Protein AF-A0A6A6Y4H1-F1 (afdb_monomer)

Sequence (101 aa):
MNPALSANRQIFLSDFVTSPREIIAELERQVGEKLAIEKKASGPTIEEARAKFDAGDFNAVYTLLSLSFVSDEDAGYNFEREQKIRNKHLGLPKATLDEVI

Organism: NCBI:txid574789

pLDDT: mean 92.48, std 6.39, range [63.69, 98.38]

Structure (mmCIF, N/CA/C/O backbone):
data_AF-A0A6A6Y4H1-F1
#
_entry.id   AF-A0A6A6Y4H1-F1
#
loop_
_atom_site.group_PDB
_atom_site.id
_atom_site.type_symbol
_atom_site.label_atom_id
_atom_site.label_alt_id
_atom_site.label_comp_id
_atom_site.label_asym_id
_atom_site.label_entity_id
_atom_site.label_seq_id
_atom_site.pdbx_PDB_ins_code
_atom_site.Cartn_x
_atom_site.Cartn_y
_atom_site.Cartn_z
_atom_site.occupancy
_atom_site.B_iso_or_equiv
_atom_site.auth_seq_id
_atom_site.auth_comp_id
_atom_site.auth_asym_id
_atom_site.auth_atom_id
_atom_site.pdbx_PDB_model_num
ATOM 1 N N . MET A 1 1 ? 5.843 -27.683 -8.908 1.00 63.69 1 MET A N 1
ATOM 2 C CA . MET A 1 1 ? 5.621 -26.389 -9.594 1.00 63.69 1 MET A CA 1
ATOM 3 C C . MET A 1 1 ? 5.976 -26.568 -11.068 1.00 63.69 1 MET A C 1
ATOM 5 O O . MET A 1 1 ? 7.005 -27.177 -11.323 1.00 63.69 1 MET A O 1
ATOM 9 N N . ASN A 1 2 ? 5.137 -26.145 -12.024 1.00 80.06 2 ASN A N 1
ATOM 10 C CA . ASN A 1 2 ? 5.413 -26.298 -13.465 1.00 80.06 2 ASN A CA 1
ATOM 11 C C . ASN A 1 2 ? 6.112 -25.029 -14.006 1.00 80.06 2 ASN A C 1
ATOM 13 O O . ASN A 1 2 ? 5.445 -23.995 -14.100 1.00 80.06 2 ASN A O 1
ATOM 17 N N . PRO A 1 3 ? 7.405 -25.083 -14.388 1.00 80.75 3 PRO A N 1
ATOM 18 C CA . PRO A 1 3 ? 8.153 -23.911 -14.852 1.00 80.75 3 PRO A CA 1
ATOM 19 C C . PRO A 1 3 ? 7.541 -23.219 -16.076 1.00 80.75 3 PRO A C 1
ATOM 21 O O . PRO A 1 3 ? 7.667 -22.006 -16.220 1.00 80.75 3 PRO A O 1
ATOM 24 N N . ALA A 1 4 ? 6.809 -23.945 -16.929 1.00 87.25 4 ALA A N 1
ATOM 25 C CA . ALA A 1 4 ? 6.143 -23.369 -18.102 1.00 87.25 4 ALA A CA 1
ATOM 26 C C . ALA A 1 4 ? 5.072 -22.318 -17.741 1.00 87.25 4 ALA A C 1
ATOM 28 O O . ALA A 1 4 ? 4.652 -21.530 -18.590 1.00 87.25 4 ALA A O 1
ATOM 29 N N . LEU A 1 5 ? 4.619 -22.291 -16.484 1.00 84.12 5 LEU A N 1
ATOM 30 C CA . LEU A 1 5 ? 3.623 -21.335 -16.004 1.00 84.12 5 LEU A CA 1
ATOM 31 C C . LEU A 1 5 ? 4.216 -19.961 -15.655 1.00 84.12 5 LEU A C 1
ATOM 33 O O . LEU A 1 5 ? 3.453 -18.990 -15.614 1.00 84.12 5 LEU A O 1
ATOM 37 N N . SER A 1 6 ? 5.533 -19.868 -15.439 1.00 89.50 6 SER A N 1
ATOM 38 C CA . SER A 1 6 ? 6.223 -18.643 -15.006 1.00 89.50 6 SER A CA 1
ATOM 39 C C . SER A 1 6 ? 7.452 -18.259 -15.838 1.00 89.50 6 SER A C 1
ATOM 41 O O . SER A 1 6 ? 7.844 -17.096 -15.813 1.00 89.50 6 SER A O 1
ATOM 43 N N . ALA A 1 7 ? 8.047 -19.183 -16.598 1.00 93.19 7 ALA A N 1
ATOM 44 C CA . ALA A 1 7 ? 9.258 -18.914 -17.371 1.00 93.19 7 ALA A CA 1
ATOM 45 C C . ALA A 1 7 ? 9.058 -17.784 -18.397 1.00 93.19 7 ALA A C 1
ATOM 47 O O . ALA A 1 7 ? 8.137 -17.834 -19.217 1.00 93.19 7 ALA A O 1
ATOM 48 N N . ASN A 1 8 ? 9.962 -16.796 -18.365 1.00 93.06 8 ASN A N 1
ATOM 49 C CA . ASN A 1 8 ? 10.049 -15.671 -19.305 1.00 93.06 8 ASN A CA 1
ATOM 50 C C . ASN A 1 8 ? 8.750 -14.857 -19.441 1.00 93.06 8 ASN A C 1
ATOM 52 O O . ASN A 1 8 ? 8.400 -14.408 -20.533 1.00 93.06 8 ASN A O 1
ATOM 56 N N . ARG A 1 9 ? 7.995 -14.703 -18.347 1.00 90.19 9 ARG A N 1
ATOM 57 C CA . ARG A 1 9 ? 6.729 -13.960 -18.323 1.00 90.19 9 ARG A CA 1
ATOM 58 C C . ARG A 1 9 ? 6.651 -13.080 -17.086 1.00 90.19 9 ARG A C 1
ATOM 60 O O . ARG A 1 9 ? 7.073 -13.492 -16.010 1.00 90.19 9 ARG A O 1
ATOM 67 N N . GLN A 1 10 ? 6.038 -11.909 -17.228 1.00 92.19 10 GLN A N 1
ATOM 68 C CA . GLN A 1 10 ? 5.599 -11.133 -16.075 1.00 92.19 10 GLN A CA 1
ATOM 69 C C . GLN A 1 10 ? 4.441 -11.870 -15.395 1.00 92.19 10 GLN A C 1
ATOM 71 O O . GLN A 1 10 ? 3.490 -12.307 -16.053 1.00 92.19 10 GLN A O 1
ATOM 76 N N . ILE A 1 11 ? 4.546 -12.049 -14.082 1.00 92.75 11 ILE A N 1
ATOM 77 C CA . ILE A 1 11 ? 3.557 -12.751 -13.270 1.00 92.75 11 ILE A CA 1
ATOM 78 C C . ILE A 1 11 ? 2.994 -11.765 -12.261 1.00 92.75 11 ILE A C 1
ATOM 80 O O . ILE A 1 11 ? 3.740 -11.184 -11.480 1.00 92.75 11 ILE A O 1
ATOM 84 N N . PHE A 1 12 ? 1.673 -11.617 -12.276 1.00 94.19 12 PHE A N 1
ATOM 85 C CA . PHE A 1 12 ? 0.951 -10.820 -11.298 1.00 94.19 12 PHE A CA 1
ATOM 86 C C . PHE A 1 12 ? 0.375 -11.739 -10.230 1.00 94.19 12 PHE A C 1
ATOM 88 O O . PHE A 1 12 ? -0.318 -12.721 -10.532 1.00 94.19 12 PHE A O 1
ATOM 95 N N . LEU A 1 13 ? 0.702 -11.417 -8.987 1.00 94.00 13 LEU A N 1
ATOM 96 C CA . LEU A 1 13 ? 0.186 -12.054 -7.789 1.00 94.00 13 LEU A CA 1
ATOM 97 C C . LEU A 1 13 ? -0.532 -10.984 -6.976 1.00 94.00 13 LEU A C 1
ATOM 99 O O . LEU A 1 13 ? -0.140 -9.820 -6.990 1.00 94.00 13 LEU A O 1
ATOM 103 N N . SER A 1 14 ? -1.592 -11.383 -6.299 1.00 94.94 14 SER A N 1
ATOM 104 C CA . SER A 1 14 ? -2.319 -10.524 -5.375 1.00 94.94 14 SER A CA 1
ATOM 105 C C . SER A 1 14 ? -3.066 -11.441 -4.437 1.00 94.94 14 SER A C 1
ATOM 107 O O . SER A 1 14 ? -3.779 -12.317 -4.919 1.00 94.94 14 SER A O 1
ATOM 109 N N . ASP A 1 15 ? -2.868 -11.282 -3.134 1.00 95.06 15 ASP A N 1
ATOM 110 C CA . ASP A 1 15 ? -3.577 -12.070 -2.127 1.00 95.06 15 ASP A CA 1
ATOM 111 C C . ASP A 1 15 ? -4.971 -11.493 -1.898 1.00 95.06 15 ASP A C 1
ATOM 113 O O . ASP A 1 15 ? -5.965 -12.211 -2.020 1.00 95.06 15 ASP A O 1
ATOM 117 N N . PHE A 1 16 ? -5.039 -10.177 -1.731 1.00 93.50 16 PHE A N 1
ATOM 118 C CA . PHE A 1 16 ? -6.261 -9.388 -1.705 1.00 93.50 16 PHE A CA 1
ATOM 119 C C . PHE A 1 16 ? -5.957 -7.937 -2.102 1.00 93.50 16 PHE A C 1
ATOM 121 O O . PHE A 1 16 ? -4.798 -7.512 -2.159 1.00 93.50 16 PHE A O 1
ATOM 128 N N . VAL A 1 17 ? -7.016 -7.175 -2.363 1.00 91.94 17 VAL A N 1
ATOM 129 C CA . VAL A 1 17 ? -6.992 -5.714 -2.490 1.00 91.94 17 VAL A CA 1
ATOM 130 C C . VAL A 1 17 ? -7.794 -5.146 -1.331 1.00 91.94 17 VAL A C 1
ATOM 132 O O . VAL A 1 17 ? -8.844 -5.683 -0.990 1.00 91.94 17 VAL A O 1
ATOM 135 N N . THR A 1 18 ? -7.288 -4.080 -0.722 1.00 92.12 18 THR A N 1
ATOM 136 C CA . THR A 1 18 ? -7.910 -3.436 0.436 1.00 92.12 18 THR A CA 1
ATOM 137 C C . THR A 1 18 ? -7.794 -1.922 0.326 1.00 92.12 18 THR A C 1
ATOM 139 O O . THR A 1 18 ? -7.035 -1.388 -0.483 1.00 92.12 18 THR A O 1
ATOM 142 N N . SER A 1 19 ? -8.521 -1.234 1.191 1.00 91.25 19 SER A N 1
ATOM 143 C CA . SER A 1 19 ? -8.455 0.200 1.429 1.00 91.25 19 SER A CA 1
ATOM 14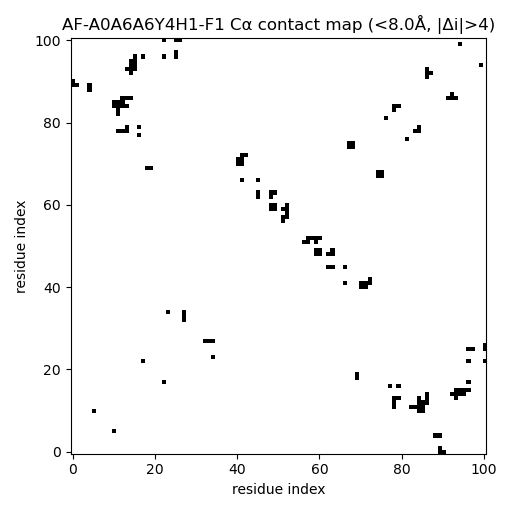4 C C . SER A 1 19 ? -8.043 0.501 2.877 1.00 91.25 19 SER A C 1
ATOM 146 O O . SER A 1 19 ? -8.208 -0.350 3.758 1.00 91.25 19 SER A O 1
ATOM 148 N N . PRO A 1 20 ? -7.591 1.734 3.180 1.00 91.88 20 PRO A N 1
ATOM 149 C CA . PRO A 1 20 ? -7.345 2.162 4.560 1.00 91.88 20 PRO A CA 1
ATOM 150 C C . PRO A 1 20 ? -8.564 1.992 5.476 1.00 91.88 20 PRO A C 1
ATOM 152 O O . PRO A 1 20 ? -8.419 1.722 6.663 1.00 91.88 20 PRO A O 1
ATOM 155 N N . ARG A 1 21 ? -9.783 2.122 4.931 1.00 92.50 21 ARG A N 1
ATOM 156 C CA . ARG A 1 21 ? -11.024 1.949 5.701 1.00 92.50 21 ARG A CA 1
ATOM 157 C C . ARG A 1 21 ? -11.253 0.498 6.100 1.00 92.50 21 ARG A C 1
ATOM 159 O O . ARG A 1 21 ? -11.678 0.260 7.222 1.00 92.50 21 ARG A O 1
ATOM 166 N N . GLU A 1 22 ? -10.981 -0.442 5.201 1.00 95.25 22 GLU A N 1
ATOM 167 C CA . GLU A 1 22 ? -11.086 -1.877 5.489 1.00 95.25 22 GLU A CA 1
ATOM 168 C C . GLU A 1 22 ? -10.021 -2.315 6.496 1.00 95.25 22 GLU A C 1
ATOM 170 O O . GLU A 1 22 ? -10.349 -3.036 7.431 1.00 95.25 22 GLU A O 1
ATOM 175 N N . ILE A 1 23 ? -8.794 -1.790 6.386 1.00 95.88 23 ILE A N 1
ATOM 176 C CA . ILE A 1 23 ? -7.725 -2.024 7.370 1.00 95.88 23 ILE A CA 1
ATOM 177 C C . ILE A 1 23 ? -8.150 -1.543 8.763 1.00 95.88 23 ILE A C 1
ATOM 179 O O . ILE A 1 23 ? -8.056 -2.291 9.732 1.00 95.88 23 ILE A O 1
ATOM 183 N N . ILE A 1 24 ? -8.649 -0.306 8.871 1.00 96.12 24 ILE A N 1
ATOM 184 C CA . ILE A 1 24 ? -9.111 0.237 10.156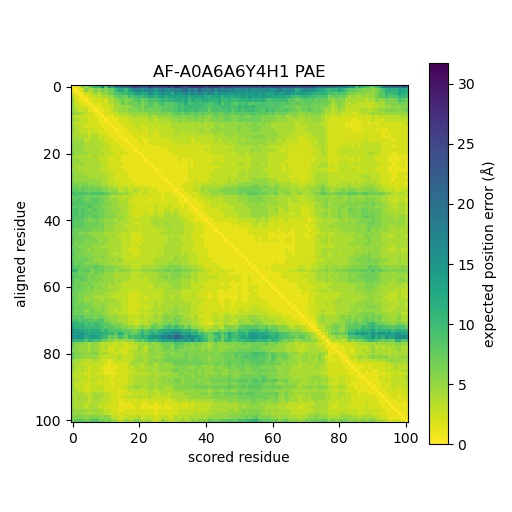 1.00 96.12 24 ILE A CA 1
ATOM 185 C C . ILE A 1 24 ? -10.290 -0.578 10.693 1.00 96.12 24 ILE A C 1
ATOM 187 O O . ILE A 1 24 ? -10.319 -0.889 11.878 1.00 96.12 24 ILE A O 1
ATOM 191 N N . ALA A 1 25 ? -11.250 -0.943 9.840 1.00 96.94 25 ALA A N 1
ATOM 192 C CA . ALA A 1 25 ? -12.408 -1.726 10.257 1.00 96.94 25 ALA A CA 1
ATOM 193 C C . ALA A 1 25 ? -12.009 -3.111 10.790 1.00 96.94 25 ALA A C 1
ATOM 195 O O . ALA A 1 25 ? -12.580 -3.563 11.782 1.00 96.94 25 ALA A O 1
ATOM 196 N N . GLU A 1 26 ? -11.029 -3.762 10.162 1.00 97.94 26 GLU A N 1
ATOM 197 C CA . GLU A 1 26 ? -10.502 -5.043 10.625 1.00 97.94 26 GLU A CA 1
ATOM 198 C C . GLU A 1 26 ? -9.752 -4.894 11.954 1.00 97.94 26 GLU A C 1
ATOM 200 O O . GLU A 1 26 ? -10.003 -5.656 12.887 1.00 97.94 26 GLU A O 1
ATOM 205 N N . LEU A 1 27 ? -8.937 -3.847 12.102 1.00 97.44 27 LEU A N 1
ATOM 206 C CA . LEU A 1 27 ? -8.252 -3.550 13.360 1.00 97.44 27 LEU A CA 1
ATOM 207 C C . LEU A 1 27 ? -9.244 -3.297 14.510 1.00 97.44 27 LEU A C 1
ATOM 209 O O . LEU A 1 27 ? -9.112 -3.876 15.587 1.00 97.44 27 LEU A O 1
ATOM 213 N N . GLU A 1 28 ? -10.279 -2.484 14.279 1.00 97.88 28 GLU A N 1
ATOM 214 C CA . GLU A 1 28 ? -11.347 -2.240 15.259 1.00 97.88 28 GLU A CA 1
ATOM 215 C C . GLU A 1 28 ? -12.088 -3.532 15.635 1.00 97.88 28 GLU A C 1
ATOM 217 O O . GLU A 1 28 ? -12.459 -3.730 16.794 1.00 97.88 28 GLU A O 1
ATOM 222 N N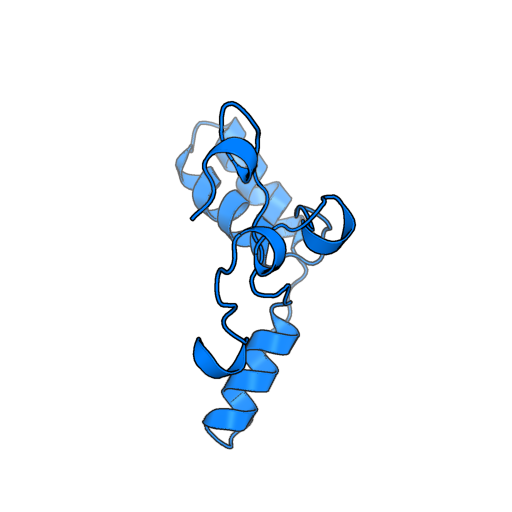 . ARG A 1 29 ? -12.304 -4.432 14.666 1.00 98.00 29 ARG A N 1
ATOM 223 C CA . ARG A 1 29 ? -12.952 -5.730 14.895 1.00 98.00 29 ARG A CA 1
ATOM 224 C C . ARG A 1 29 ? -12.098 -6.639 15.778 1.00 98.00 29 ARG A C 1
ATOM 226 O O . ARG A 1 29 ? -12.655 -7.295 16.656 1.00 98.00 29 ARG A O 1
ATOM 233 N N . GLN A 1 30 ? -10.787 -6.695 15.544 1.00 97.62 30 GLN A N 1
ATOM 234 C CA . GLN A 1 30 ? -9.873 -7.552 16.303 1.00 97.62 30 GLN A CA 1
ATOM 235 C C . GLN A 1 30 ? -9.610 -7.038 17.720 1.00 97.62 30 GLN A C 1
ATOM 237 O O . GLN A 1 30 ? -9.593 -7.829 18.662 1.00 97.62 30 GLN A O 1
ATOM 242 N N . VAL A 1 31 ? -9.442 -5.723 17.889 1.00 96.69 31 VAL A N 1
ATOM 243 C CA . VAL A 1 31 ? -9.210 -5.108 19.208 1.00 96.69 31 VAL A CA 1
ATOM 244 C C . VAL A 1 31 ? -10.514 -4.983 20.008 1.00 96.69 31 VAL A C 1
ATOM 246 O O . VAL A 1 31 ? -10.494 -4.983 21.237 1.00 96.69 31 VAL A O 1
ATOM 249 N N . GLY A 1 32 ? -11.666 -4.931 19.333 1.00 97.75 32 GLY A N 1
ATOM 250 C CA . GLY A 1 32 ? -12.980 -4.826 19.971 1.00 97.75 32 GLY A CA 1
ATOM 251 C C . GLY A 1 32 ? -13.342 -3.407 20.417 1.00 97.75 32 GLY A C 1
ATOM 252 O O . GLY A 1 32 ? -14.287 -3.231 21.187 1.00 97.75 32 GLY A O 1
ATOM 253 N N . GLU A 1 33 ? -12.627 -2.393 19.927 1.00 97.38 33 GLU A N 1
ATOM 254 C CA . GLU A 1 33 ? -12.880 -0.983 20.219 1.00 97.38 33 GLU A CA 1
ATOM 255 C C . GLU A 1 33 ? -12.859 -0.125 18.950 1.00 97.38 33 GLU A C 1
ATOM 257 O O . GLU A 1 33 ? -12.294 -0.503 17.925 1.00 97.38 33 GLU A O 1
ATOM 262 N N . LYS A 1 34 ? -13.506 1.042 19.014 1.00 97.31 34 LYS A N 1
ATOM 263 C CA . LYS A 1 34 ? -13.508 2.018 17.921 1.00 97.31 34 LYS A CA 1
ATOM 264 C C . LYS A 1 34 ? -12.346 2.985 18.066 1.00 97.31 34 LYS A C 1
ATOM 266 O O . LYS A 1 34 ? -12.125 3.528 19.147 1.00 97.31 34 LYS A O 1
ATOM 271 N N . LEU A 1 35 ? -11.655 3.243 16.962 1.00 95.94 35 LEU A N 1
ATOM 272 C CA . LEU A 1 35 ? -10.533 4.169 16.925 1.00 95.94 35 LEU A CA 1
ATOM 273 C C . LEU A 1 35 ? -11.029 5.589 16.641 1.00 95.94 35 LEU A C 1
ATOM 275 O O . LEU A 1 35 ? -11.976 5.814 15.884 1.00 95.94 35 LEU A O 1
ATOM 279 N N . ALA A 1 36 ? -10.364 6.580 17.229 1.00 96.62 36 ALA A N 1
ATOM 280 C CA . ALA A 1 36 ? -10.567 7.969 16.842 1.00 96.62 36 ALA A CA 1
ATOM 281 C C . ALA A 1 36 ? -9.910 8.209 15.472 1.00 96.62 36 ALA A C 1
ATOM 283 O O . ALA A 1 36 ? -8.690 8.127 15.343 1.00 96.62 36 ALA A O 1
ATOM 284 N N . ILE A 1 37 ? -10.716 8.500 14.446 1.00 94.56 37 ILE A N 1
ATOM 285 C CA . ILE A 1 37 ? -10.243 8.684 13.066 1.00 94.56 37 ILE A CA 1
ATOM 286 C C . ILE A 1 37 ? -10.300 10.164 12.688 1.00 94.56 37 ILE A C 1
ATOM 288 O O . ILE A 1 37 ? -11.377 10.761 12.637 1.00 94.56 37 ILE A O 1
ATOM 292 N N . GLU A 1 38 ? -9.150 10.733 12.330 1.00 94.56 38 GLU A N 1
ATOM 293 C CA . GLU A 1 38 ? -9.066 12.035 11.668 1.00 94.56 38 GLU A CA 1
ATOM 294 C C . GLU A 1 38 ? -9.021 11.835 10.146 1.00 94.56 38 GLU A C 1
ATOM 296 O O . GLU A 1 38 ? -8.193 11.085 9.630 1.00 94.56 38 GLU A O 1
ATOM 301 N N . LYS A 1 39 ? -9.914 12.505 9.410 1.00 92.44 39 LYS A N 1
ATOM 302 C CA . LYS A 1 39 ? -9.942 12.467 7.941 1.00 92.44 39 LYS A CA 1
ATOM 303 C C . LYS A 1 39 ? -9.348 13.754 7.384 1.00 92.44 39 LYS A C 1
ATOM 305 O O . LYS A 1 39 ? -9.744 14.838 7.807 1.00 92.44 39 LYS A O 1
ATOM 310 N N . LYS A 1 40 ? -8.449 13.629 6.410 1.00 92.06 40 LYS A N 1
ATOM 311 C CA . LYS A 1 40 ? -7.818 14.751 5.702 1.00 92.06 40 LYS A CA 1
ATOM 312 C C . LYS A 1 40 ? -7.935 14.532 4.200 1.00 92.06 40 LYS A C 1
ATOM 314 O O . LYS A 1 40 ? -7.877 13.391 3.753 1.00 92.06 40 LYS A O 1
ATOM 319 N N . ALA A 1 41 ? -8.109 15.619 3.454 1.00 94.12 41 ALA A N 1
ATOM 320 C CA . ALA A 1 41 ? -7.991 15.598 2.001 1.00 94.12 41 ALA A CA 1
ATOM 321 C C . ALA A 1 41 ? -6.507 15.524 1.623 1.00 94.12 41 ALA A C 1
ATOM 323 O O . ALA A 1 41 ? -5.698 16.251 2.204 1.00 94.12 41 ALA A O 1
ATOM 324 N N . SER A 1 42 ? -6.148 14.674 0.662 1.00 93.81 42 SER A N 1
ATOM 325 C CA . SER A 1 42 ? -4.736 14.447 0.321 1.00 93.81 42 SER A CA 1
ATOM 326 C C . SER A 1 42 ? -4.172 15.511 -0.611 1.00 93.81 42 SER A C 1
ATOM 328 O O . SER A 1 42 ? -2.974 15.775 -0.554 1.00 93.81 42 SER A O 1
ATOM 330 N N . GLY A 1 43 ? -5.015 16.145 -1.436 1.00 94.25 43 GLY A N 1
ATOM 331 C CA . GLY A 1 43 ? -4.611 17.131 -2.448 1.00 94.25 43 GLY A CA 1
ATOM 332 C C . GLY A 1 43 ? -3.608 18.181 -1.945 1.00 94.25 43 GLY A C 1
ATOM 333 O O . GLY A 1 43 ? -2.508 18.255 -2.492 1.00 94.25 43 GLY A O 1
ATOM 334 N N . PRO A 1 44 ? -3.897 18.917 -0.853 1.00 95.81 44 PRO A N 1
ATOM 335 C CA . PRO A 1 44 ? -2.965 19.910 -0.313 1.00 95.81 44 PRO A CA 1
ATOM 336 C C . PRO A 1 44 ? -1.606 19.323 0.101 1.00 95.81 44 PRO A C 1
ATOM 338 O O . PRO A 1 44 ? -0.564 19.935 -0.120 1.00 95.81 44 PRO A O 1
ATOM 341 N N . THR A 1 45 ? -1.594 18.118 0.680 1.00 95.44 45 THR A N 1
ATOM 342 C CA . THR A 1 45 ? -0.351 17.443 1.084 1.00 95.44 45 THR A CA 1
ATOM 343 C C . THR A 1 45 ? 0.446 16.956 -0.127 1.00 95.44 45 THR A C 1
ATOM 345 O O . THR A 1 45 ? 1.676 17.016 -0.110 1.00 95.44 45 THR A O 1
ATOM 348 N N . ILE A 1 46 ? -0.232 16.514 -1.192 1.00 95.44 46 ILE A N 1
ATOM 349 C CA . ILE A 1 46 ? 0.404 16.145 -2.465 1.00 95.44 46 ILE A CA 1
ATOM 350 C C . ILE A 1 46 ? 1.076 17.371 -3.089 1.00 95.44 46 ILE A C 1
ATOM 352 O O . ILE A 1 46 ? 2.246 17.292 -3.464 1.00 95.44 46 ILE A O 1
ATOM 356 N N . GLU A 1 47 ? 0.367 18.500 -3.175 1.00 96.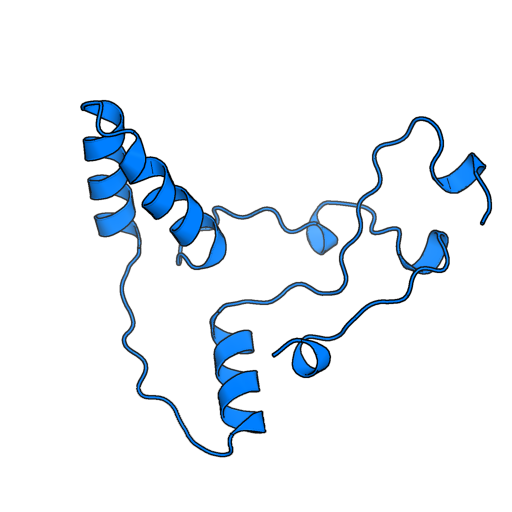38 47 GLU A N 1
ATOM 357 C CA . GLU A 1 47 ? 0.899 19.753 -3.725 1.00 96.38 47 GLU A CA 1
ATOM 358 C C . GLU A 1 47 ? 2.141 20.225 -2.959 1.00 96.38 47 GLU A C 1
ATOM 360 O O . GLU A 1 47 ? 3.175 20.514 -3.565 1.00 96.38 47 GLU A O 1
ATOM 365 N N . GLU A 1 48 ? 2.076 20.233 -1.625 1.00 97.50 48 GLU A N 1
ATOM 366 C CA . GLU A 1 48 ? 3.201 20.627 -0.775 1.00 97.50 48 GLU A CA 1
ATOM 367 C C . GLU A 1 48 ? 4.409 19.695 -0.955 1.00 97.50 48 GLU A C 1
ATOM 369 O O . GLU A 1 48 ? 5.543 20.157 -1.117 1.00 97.50 48 GLU A O 1
ATOM 374 N N . ALA A 1 49 ? 4.186 18.377 -0.945 1.00 96.75 49 ALA A N 1
ATOM 375 C CA . ALA A 1 49 ? 5.256 17.398 -1.104 1.00 96.75 49 ALA A CA 1
ATOM 376 C C . ALA A 1 49 ? 5.899 17.479 -2.497 1.00 96.75 49 ALA A C 1
ATOM 378 O O . ALA A 1 49 ? 7.122 17.394 -2.621 1.00 96.75 49 ALA A O 1
ATOM 379 N N . ARG A 1 50 ? 5.097 17.711 -3.543 1.00 96.81 50 ARG A N 1
ATOM 380 C CA . ARG A 1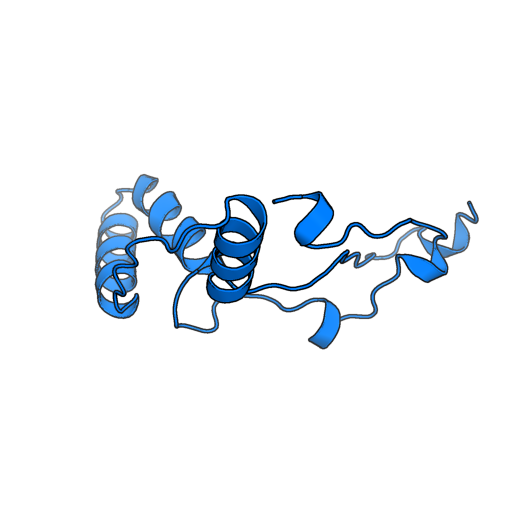 50 ? 5.591 17.911 -4.908 1.00 96.81 50 ARG A CA 1
ATOM 381 C C . ARG A 1 50 ? 6.456 19.165 -5.010 1.00 96.81 50 ARG A C 1
ATOM 383 O O . ARG A 1 50 ? 7.557 19.086 -5.542 1.00 96.81 50 ARG A O 1
ATOM 390 N N . ALA A 1 51 ? 6.005 20.283 -4.443 1.00 98.31 51 ALA A N 1
ATOM 391 C CA . ALA A 1 51 ? 6.765 21.530 -4.447 1.00 98.31 51 ALA A CA 1
ATOM 392 C C . ALA A 1 51 ? 8.124 21.388 -3.737 1.00 98.31 51 ALA A C 1
ATOM 394 O O . ALA A 1 51 ? 9.135 21.872 -4.243 1.00 98.31 51 ALA A O 1
ATOM 395 N N . LYS A 1 52 ? 8.171 20.684 -2.596 1.00 98.31 52 LYS A N 1
ATOM 396 C CA . LYS A 1 52 ? 9.429 20.380 -1.888 1.00 98.31 52 LYS A CA 1
ATOM 397 C C . LYS A 1 52 ? 10.371 19.529 -2.737 1.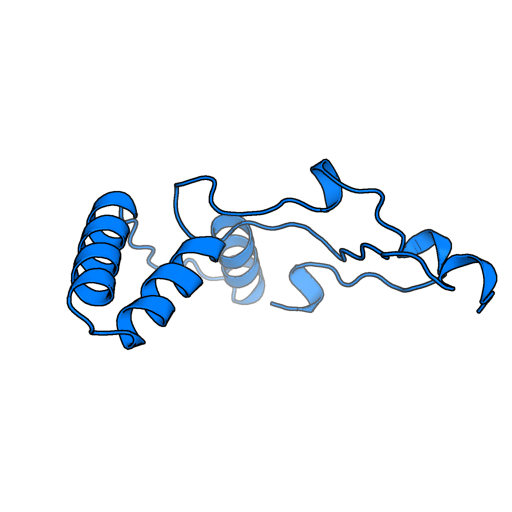00 98.31 52 LYS A C 1
ATOM 399 O O . LYS A 1 52 ? 11.551 19.857 -2.850 1.00 98.31 52 LYS A O 1
ATOM 404 N N . PHE A 1 53 ? 9.841 18.479 -3.366 1.00 98.12 53 PHE A N 1
ATOM 405 C CA . PHE A 1 53 ? 10.620 17.610 -4.244 1.00 98.12 53 PHE A CA 1
ATOM 406 C C . PHE A 1 53 ? 11.214 18.383 -5.428 1.00 98.12 53 PHE A C 1
ATOM 408 O O . PHE A 1 53 ? 12.415 18.297 -5.679 1.00 98.12 53 PHE A O 1
ATOM 415 N N . ASP A 1 54 ? 10.396 19.192 -6.108 1.00 97.94 54 ASP A N 1
ATOM 416 C CA . ASP A 1 54 ? 10.818 20.001 -7.256 1.00 97.94 54 ASP A CA 1
ATOM 417 C C . ASP A 1 54 ? 11.833 21.095 -6.851 1.00 97.94 54 ASP A C 1
ATOM 419 O O . ASP A 1 54 ? 12.665 21.506 -7.661 1.00 97.94 54 ASP A O 1
ATOM 423 N N . ALA A 1 55 ? 11.827 21.523 -5.582 1.00 98.38 55 ALA A N 1
ATOM 424 C CA . ALA A 1 55 ? 12.821 22.427 -4.997 1.00 98.38 55 ALA A CA 1
ATOM 425 C C . ALA A 1 55 ? 14.129 21.731 -4.554 1.00 98.38 55 ALA A C 1
ATOM 427 O O . ALA A 1 55 ? 15.031 22.394 -4.038 1.00 98.38 55 ALA A O 1
ATOM 428 N N . GLY A 1 56 ? 14.256 20.415 -4.755 1.00 98.19 56 GLY A N 1
ATOM 429 C CA . GLY A 1 56 ? 15.456 19.633 -4.441 1.00 98.19 56 GLY A CA 1
ATOM 430 C C . GLY A 1 56 ? 15.438 18.930 -3.082 1.00 98.19 56 GLY A C 1
ATOM 431 O O . GLY A 1 56 ? 16.406 18.245 -2.747 1.00 98.19 56 GLY A O 1
ATOM 432 N N . ASP A 1 57 ? 14.354 19.037 -2.307 1.00 98.06 57 ASP A N 1
ATOM 433 C CA . ASP A 1 57 ? 14.150 18.186 -1.132 1.00 98.06 57 ASP A CA 1
ATOM 434 C C . ASP A 1 57 ? 13.607 16.820 -1.563 1.00 98.06 57 ASP A C 1
ATOM 436 O O . ASP A 1 57 ? 12.410 16.525 -1.503 1.00 98.06 57 ASP A O 1
ATOM 440 N N . PHE A 1 58 ? 14.513 15.954 -2.008 1.00 96.62 58 PHE A N 1
ATOM 441 C CA . PHE A 1 58 ? 14.145 14.626 -2.487 1.00 96.62 58 PHE A CA 1
ATOM 442 C C . PHE A 1 58 ? 13.565 13.719 -1.395 1.00 96.62 58 PHE A C 1
ATOM 444 O O . PHE A 1 58 ? 12.918 12.732 -1.735 1.00 96.62 58 PHE A O 1
ATOM 451 N N . ASN A 1 59 ? 13.704 14.049 -0.103 1.00 97.69 59 ASN A N 1
ATOM 452 C CA . ASN A 1 59 ? 13.042 13.287 0.960 1.00 97.69 59 ASN A CA 1
ATOM 453 C C . ASN A 1 59 ? 11.517 13.453 0.930 1.00 97.69 59 ASN A C 1
ATOM 455 O O . ASN A 1 59 ? 10.802 12.578 1.419 1.00 97.69 59 ASN A O 1
ATOM 459 N N . ALA A 1 60 ? 10.994 14.506 0.292 1.00 97.44 60 ALA A N 1
ATOM 460 C CA . ALA A 1 60 ? 9.559 14.665 0.073 1.00 97.44 60 ALA A CA 1
ATOM 461 C C . ALA A 1 60 ? 8.943 13.520 -0.760 1.00 97.44 60 ALA A C 1
ATOM 463 O O . ALA A 1 60 ? 7.731 13.299 -0.699 1.00 97.44 60 ALA A O 1
ATOM 464 N N . VAL A 1 61 ? 9.767 12.729 -1.466 1.00 96.00 61 VAL A N 1
ATOM 465 C CA . VAL A 1 61 ? 9.321 11.510 -2.157 1.00 96.00 61 VAL A CA 1
ATOM 466 C C . VAL A 1 61 ? 8.676 10.501 -1.208 1.00 96.00 61 VAL A C 1
ATOM 468 O O . VAL A 1 61 ? 7.746 9.814 -1.612 1.00 96.00 61 VAL A O 1
ATOM 471 N N . TYR A 1 62 ? 9.105 10.428 0.057 1.00 96.31 62 TYR A N 1
ATOM 472 C CA . TYR A 1 62 ? 8.515 9.499 1.023 1.00 96.31 62 TYR A CA 1
ATOM 473 C C . TYR A 1 62 ? 7.069 9.867 1.364 1.00 96.31 62 TYR A C 1
ATOM 475 O O . TY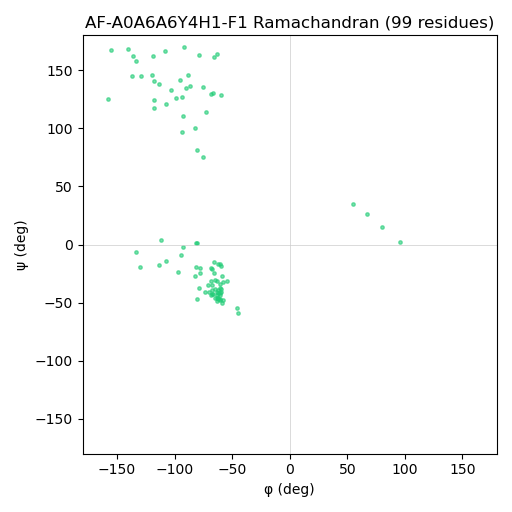R A 1 62 ? 6.239 8.976 1.530 1.00 96.31 62 TYR A O 1
ATOM 483 N N . THR A 1 63 ? 6.747 11.163 1.401 1.00 95.25 63 THR A N 1
ATOM 484 C CA . THR A 1 63 ? 5.367 11.637 1.563 1.00 95.25 63 THR A CA 1
ATOM 485 C C . THR A 1 63 ? 4.527 11.309 0.332 1.00 95.25 63 THR A C 1
ATOM 487 O O . THR A 1 63 ? 3.408 10.827 0.460 1.00 95.25 63 THR A O 1
ATOM 490 N N . LEU A 1 64 ? 5.063 11.517 -0.873 1.00 93.94 64 LEU A N 1
ATOM 491 C CA . LEU A 1 64 ? 4.358 11.158 -2.109 1.00 93.94 64 LEU A CA 1
ATOM 492 C C . LEU A 1 64 ? 4.114 9.643 -2.199 1.00 93.94 64 LEU A C 1
ATOM 494 O O . LEU A 1 64 ? 3.027 9.207 -2.574 1.00 93.94 64 LEU A O 1
ATOM 498 N N . LEU A 1 65 ? 5.105 8.841 -1.804 1.00 92.56 65 LEU A N 1
ATOM 499 C CA . LEU A 1 65 ? 5.006 7.387 -1.775 1.00 92.56 65 LEU A CA 1
ATOM 500 C C . LEU A 1 65 ? 3.965 6.914 -0.757 1.00 92.56 65 LEU A C 1
ATOM 502 O O . LEU A 1 65 ? 3.147 6.066 -1.0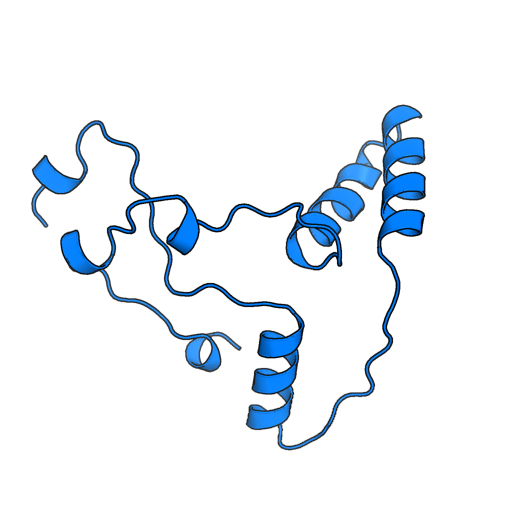98 1.00 92.56 65 LEU A O 1
ATOM 506 N N . SER A 1 66 ? 3.953 7.454 0.465 1.00 91.94 66 SER A N 1
ATOM 507 C CA . SER A 1 66 ? 2.954 7.059 1.466 1.00 91.94 66 SER A CA 1
ATOM 508 C C . SER A 1 66 ? 1.535 7.394 1.006 1.00 91.94 66 SER A C 1
ATOM 510 O O . SER A 1 66 ? 0.643 6.554 1.117 1.00 91.94 66 SER A O 1
ATOM 512 N N . LEU A 1 67 ? 1.344 8.571 0.403 1.00 92.25 67 LEU A N 1
ATOM 513 C CA . LEU A 1 67 ? 0.059 8.994 -0.146 1.00 92.25 67 LEU A CA 1
ATOM 514 C C . LEU A 1 67 ? -0.414 8.090 -1.287 1.00 92.25 67 LEU A C 1
ATOM 516 O O . LEU A 1 67 ? -1.611 7.853 -1.375 1.00 92.25 67 LEU A O 1
ATOM 520 N N . SER A 1 68 ? 0.482 7.490 -2.080 1.00 89.12 68 SER A N 1
ATOM 521 C CA . SER A 1 68 ? 0.082 6.547 -3.142 1.00 89.12 68 SER A CA 1
ATOM 522 C C . SER A 1 68 ? -0.690 5.311 -2.648 1.00 89.12 68 SER A C 1
ATOM 524 O O . SER A 1 68 ? -1.381 4.671 -3.437 1.00 89.12 68 SER A O 1
ATOM 526 N N . PHE A 1 69 ? -0.607 4.984 -1.352 1.00 87.94 69 PHE A N 1
ATOM 527 C CA . PHE A 1 69 ? -1.314 3.848 -0.751 1.00 87.94 69 PHE A CA 1
ATOM 528 C C . PHE A 1 69 ? -2.629 4.222 -0.061 1.00 87.94 69 PHE A C 1
ATOM 530 O O . PHE A 1 69 ? -3.469 3.350 0.157 1.00 87.94 69 PHE A O 1
ATOM 537 N N . VAL A 1 70 ? -2.786 5.481 0.359 1.00 88.94 70 VAL A N 1
ATOM 538 C CA . VAL A 1 70 ? -3.851 5.874 1.302 1.00 88.94 70 VAL A CA 1
ATOM 539 C C . VAL A 1 70 ? -4.620 7.127 0.907 1.00 88.94 70 VAL A C 1
ATOM 541 O O . VAL A 1 70 ? -5.579 7.472 1.601 1.00 88.94 70 VAL A O 1
ATOM 544 N N . SER A 1 71 ? -4.203 7.826 -0.150 1.00 91.00 71 SER A N 1
ATOM 545 C CA . SER A 1 71 ? -4.868 9.051 -0.571 1.00 91.00 71 SER A CA 1
ATOM 546 C C . SER A 1 71 ? -6.290 8.791 -1.068 1.00 91.00 71 SER A C 1
ATOM 548 O O . SER A 1 71 ? -6.689 7.680 -1.412 1.00 91.00 71 SER A O 1
ATOM 550 N N . ASP A 1 72 ? -7.074 9.863 -1.095 1.00 87.94 72 ASP A N 1
ATOM 551 C CA . ASP A 1 72 ? -8.389 9.937 -1.729 1.00 87.94 72 ASP A CA 1
ATOM 552 C C . ASP A 1 72 ? -8.315 10.156 -3.253 1.00 87.94 72 ASP A C 1
ATOM 554 O O . ASP A 1 72 ? -9.350 10.212 -3.912 1.00 87.94 72 ASP A O 1
ATOM 558 N N . GLU A 1 73 ? -7.103 10.221 -3.807 1.00 84.25 73 GLU A N 1
ATOM 559 C CA . GLU A 1 73 ? -6.817 10.259 -5.243 1.00 84.25 73 GLU A CA 1
ATOM 560 C C . GLU A 1 73 ? -6.520 8.840 -5.754 1.00 84.25 73 GLU A C 1
ATOM 562 O O . GLU A 1 73 ? -5.829 8.072 -5.084 1.00 84.25 73 GLU A O 1
ATOM 567 N N . ASP A 1 74 ? -6.984 8.486 -6.959 1.00 74.69 74 ASP A N 1
ATOM 568 C CA . ASP A 1 74 ? -6.679 7.183 -7.578 1.00 74.69 74 ASP A CA 1
ATOM 569 C C . ASP A 1 74 ? -5.237 7.171 -8.116 1.00 74.69 74 ASP A C 1
ATOM 571 O O . ASP A 1 74 ? -4.978 7.338 -9.307 1.00 74.69 74 ASP A O 1
ATOM 575 N N . ALA A 1 75 ? -4.278 7.053 -7.198 1.00 69.94 75 ALA A N 1
ATOM 576 C CA . ALA A 1 75 ? -2.847 6.999 -7.489 1.00 69.94 75 ALA A CA 1
ATOM 577 C C . ALA A 1 75 ? -2.313 5.559 -7.607 1.00 69.94 75 ALA A C 1
ATOM 579 O O . ALA A 1 75 ? -1.152 5.352 -7.969 1.00 69.94 75 ALA A O 1
ATOM 580 N N . GLY A 1 76 ? -3.137 4.570 -7.257 1.00 69.19 76 GLY A N 1
ATOM 581 C CA . GLY A 1 76 ? -2.750 3.170 -7.148 1.00 69.19 76 GLY A CA 1
ATOM 582 C C . GLY A 1 76 ? -2.969 2.370 -8.429 1.00 69.19 76 GLY A C 1
ATOM 583 O O . GLY A 1 76 ? -3.621 2.800 -9.376 1.00 69.19 76 GLY A O 1
ATOM 584 N N . TYR A 1 77 ? -2.437 1.152 -8.437 1.00 73.44 77 TYR A N 1
ATOM 585 C CA . TYR A 1 77 ? -2.653 0.181 -9.505 1.00 73.44 77 TYR A CA 1
ATOM 586 C C . TYR A 1 77 ? -3.348 -1.047 -8.916 1.00 73.44 77 TYR A C 1
ATOM 588 O O . TYR A 1 77 ? -2.795 -1.717 -8.041 1.00 73.44 77 TYR A O 1
ATOM 596 N N . ASN A 1 78 ? -4.563 -1.359 -9.369 1.00 85.88 78 ASN A N 1
ATOM 597 C CA . ASN A 1 78 ? -5.318 -2.495 -8.843 1.00 85.88 78 ASN A CA 1
ATOM 598 C C . ASN A 1 78 ? -5.062 -3.728 -9.717 1.00 85.88 78 ASN A C 1
ATOM 600 O O . ASN A 1 78 ? -5.706 -3.919 -10.749 1.00 85.88 78 ASN A O 1
ATOM 604 N N . PHE A 1 79 ? -4.133 -4.596 -9.297 1.00 86.25 79 PHE A N 1
ATOM 605 C CA . PHE A 1 79 ? -3.784 -5.789 -10.075 1.00 86.25 79 PHE A CA 1
ATOM 606 C C . PHE A 1 79 ? -4.961 -6.745 -10.291 1.00 86.25 79 PHE A C 1
ATOM 608 O O . PHE A 1 79 ? -5.027 -7.361 -11.351 1.00 86.25 79 PHE A O 1
ATOM 615 N N . GLU A 1 80 ? -5.886 -6.885 -9.337 1.00 88.69 80 GLU A N 1
ATOM 616 C CA . GLU A 1 80 ? -7.041 -7.775 -9.520 1.00 88.69 80 GLU A CA 1
ATOM 617 C C . GLU A 1 80 ? -8.007 -7.254 -10.592 1.00 88.69 80 GLU A C 1
ATOM 619 O O . GLU A 1 80 ? -8.613 -8.047 -11.312 1.00 88.69 80 GLU A O 1
ATOM 624 N N . ARG A 1 81 ? -8.106 -5.927 -10.744 1.00 88.31 81 ARG A N 1
ATOM 625 C CA . ARG A 1 81 ? -8.896 -5.264 -11.793 1.00 88.31 81 ARG A CA 1
ATOM 626 C C . ARG A 1 81 ? -8.181 -5.250 -13.144 1.00 88.31 81 ARG A C 1
ATOM 628 O O . ARG A 1 81 ? -8.828 -5.349 -14.182 1.00 88.31 81 ARG A O 1
ATOM 635 N N . GLU A 1 82 ? -6.866 -5.077 -13.136 1.00 89.75 82 GLU A N 1
ATOM 636 C CA . GLU A 1 82 ? -6.113 -4.667 -14.326 1.00 89.75 82 GLU A CA 1
ATOM 637 C C . GLU A 1 82 ? -5.265 -5.791 -14.929 1.00 89.75 82 GLU A C 1
ATOM 639 O O . GLU A 1 82 ? -4.801 -5.679 -16.063 1.00 89.75 82 GLU A O 1
ATOM 644 N N . GLN A 1 83 ? -5.055 -6.889 -14.197 1.00 92.31 83 GLN A N 1
ATOM 645 C CA . GLN A 1 83 ? -4.147 -7.962 -14.588 1.00 92.31 83 GLN A CA 1
ATOM 646 C C . GLN A 1 83 ? -4.738 -9.350 -14.351 1.00 92.31 83 GLN A C 1
ATOM 648 O O . GLN A 1 83 ? -5.671 -9.568 -13.581 1.00 92.31 83 GLN A O 1
ATOM 653 N N . LYS A 1 84 ? -4.141 -10.354 -15.003 1.00 92.88 84 LYS A N 1
ATOM 654 C CA . LYS A 1 84 ? -4.463 -11.756 -14.723 1.00 92.88 84 LYS A CA 1
ATOM 655 C C . LYS A 1 84 ? -3.684 -12.239 -13.501 1.00 92.88 84 LYS A C 1
ATOM 657 O O . LYS A 1 84 ? -2.528 -12.644 -13.637 1.00 92.88 84 LYS A O 1
ATOM 662 N N . ILE A 1 85 ? -4.344 -12.288 -12.347 1.00 94.56 85 ILE A N 1
ATOM 663 C CA . ILE A 1 85 ? -3.772 -12.841 -11.112 1.00 94.56 85 ILE A CA 1
ATOM 664 C C . ILE A 1 85 ? -3.547 -14.350 -11.228 1.00 94.56 85 ILE A C 1
ATOM 666 O O . ILE A 1 85 ? -4.423 -15.121 -11.642 1.00 94.56 85 ILE A O 1
ATOM 670 N N . ARG A 1 86 ? -2.337 -14.794 -10.878 1.00 93.19 86 ARG A N 1
ATOM 671 C CA . ARG A 1 86 ? -1.872 -16.166 -11.122 1.00 93.19 86 ARG A CA 1
ATOM 672 C C . ARG A 1 86 ? -1.665 -17.024 -9.877 1.00 93.19 86 ARG A C 1
ATOM 674 O O . ARG A 1 86 ? -1.305 -18.181 -10.074 1.00 93.19 86 ARG A O 1
ATOM 681 N N . ASN A 1 87 ? -1.974 -16.554 -8.662 1.00 94.12 87 ASN A N 1
ATOM 682 C CA . ASN A 1 87 ? -1.816 -17.336 -7.419 1.00 94.12 87 ASN A CA 1
ATOM 683 C C . ASN A 1 87 ? -2.345 -18.777 -7.574 1.00 94.12 87 ASN A C 1
ATOM 685 O O . ASN A 1 87 ? -1.571 -19.733 -7.535 1.00 94.12 87 ASN A O 1
ATOM 689 N N . LYS A 1 88 ? -3.635 -18.932 -7.918 1.00 91.62 88 LYS A N 1
ATOM 690 C CA . LYS A 1 88 ? -4.277 -20.245 -8.130 1.00 91.62 88 LYS A CA 1
ATOM 691 C C . LYS A 1 88 ? -3.619 -21.074 -9.236 1.00 91.62 88 LYS A C 1
ATOM 693 O O . LYS A 1 88 ? -3.456 -22.279 -9.085 1.00 91.62 88 LYS A O 1
ATOM 698 N N . HIS A 1 89 ? -3.237 -20.440 -10.345 1.00 90.75 89 HIS A N 1
ATOM 699 C CA . HIS A 1 89 ? -2.611 -21.131 -11.478 1.00 90.75 89 HIS A CA 1
ATOM 700 C C . HIS A 1 89 ? -1.241 -21.708 -11.104 1.00 90.75 89 HIS A C 1
ATOM 702 O O . HIS A 1 89 ? -0.836 -22.724 -11.656 1.00 90.75 89 HIS A O 1
ATOM 708 N N . LEU A 1 90 ? -0.538 -21.062 -10.174 1.00 91.56 90 LEU A N 1
ATOM 709 C CA . LEU A 1 90 ? 0.769 -21.485 -9.682 1.00 91.56 90 LEU A CA 1
ATOM 710 C C . LEU A 1 90 ? 0.684 -22.369 -8.429 1.00 91.56 90 LEU A C 1
ATOM 712 O O . LEU A 1 90 ? 1.719 -22.844 -7.968 1.00 91.56 90 LEU A O 1
ATOM 716 N N . GLY A 1 91 ? -0.523 -22.619 -7.909 1.00 92.38 91 GLY A N 1
ATOM 717 C CA . GLY A 1 91 ? -0.733 -23.357 -6.662 1.00 92.38 91 GLY A CA 1
ATOM 718 C C . GLY A 1 91 ? -0.227 -22.609 -5.427 1.00 92.38 91 GLY A C 1
ATOM 719 O O . GLY A 1 91 ? 0.154 -23.249 -4.453 1.00 92.38 91 GLY A O 1
ATOM 720 N N . LEU A 1 92 ? -0.173 -21.275 -5.485 1.00 93.00 92 LEU A N 1
ATOM 721 C CA . LEU A 1 92 ? 0.264 -20.435 -4.374 1.00 93.00 92 LEU A CA 1
ATOM 722 C C . LEU A 1 92 ? -0.931 -20.122 -3.462 1.00 93.00 92 LEU A C 1
ATOM 724 O O . LEU A 1 92 ? -2.006 -19.802 -3.989 1.00 93.00 92 LEU A O 1
ATOM 728 N N . PRO A 1 93 ? -0.760 -20.201 -2.129 1.00 94.75 93 PRO A N 1
ATOM 729 C CA . PRO A 1 93 ? -1.785 -19.760 -1.194 1.00 94.75 93 PRO A CA 1
ATOM 730 C C . PRO A 1 93 ? -2.025 -18.251 -1.337 1.00 94.75 93 PRO A C 1
ATOM 732 O O . PRO A 1 93 ? -1.227 -17.535 -1.948 1.00 94.75 93 PRO A O 1
ATOM 735 N N . LYS A 1 94 ? -3.145 -17.790 -0.786 1.00 95.00 94 LYS A N 1
ATOM 736 C CA . LYS A 1 94 ? -3.425 -16.372 -0.562 1.00 95.00 94 LYS A CA 1
ATOM 737 C C . LYS A 1 94 ? -3.581 -16.174 0.937 1.00 95.00 94 LYS A C 1
ATOM 739 O O . LYS A 1 94 ? -4.190 -17.037 1.567 1.00 95.00 94 LYS A O 1
ATOM 744 N N . ALA A 1 95 ? -3.063 -15.069 1.455 1.00 96.25 95 ALA A N 1
ATOM 745 C CA . ALA A 1 95 ? -3.490 -14.565 2.750 1.00 96.25 95 ALA A CA 1
ATOM 746 C C . ALA A 1 95 ? -4.835 -13.828 2.622 1.00 96.25 95 ALA A C 1
ATOM 748 O O . ALA A 1 95 ? -5.226 -13.432 1.518 1.00 96.25 95 ALA A O 1
ATOM 749 N N . THR A 1 96 ? -5.524 -13.616 3.735 1.00 96.44 96 THR A N 1
ATOM 750 C CA . THR A 1 96 ? -6.656 -12.686 3.854 1.00 96.44 96 THR A CA 1
ATOM 751 C C . THR A 1 96 ? -6.267 -11.459 4.681 1.00 96.44 96 THR A C 1
ATOM 753 O O . THR A 1 96 ? -5.216 -11.432 5.319 1.00 96.44 96 THR A O 1
ATOM 756 N N . LEU A 1 97 ? -7.089 -10.404 4.645 1.00 96.44 97 LEU A N 1
ATOM 757 C CA . LEU A 1 97 ? -6.807 -9.172 5.391 1.00 96.44 97 LEU A CA 1
ATOM 758 C C . LEU A 1 97 ? -6.720 -9.434 6.905 1.00 96.44 97 LEU A C 1
ATOM 760 O O . LEU A 1 97 ? -5.808 -8.943 7.555 1.00 96.44 97 LEU A O 1
ATOM 764 N N . ASP A 1 98 ? -7.633 -10.236 7.448 1.00 96.94 98 ASP A N 1
ATOM 765 C CA . ASP A 1 98 ? -7.684 -10.594 8.869 1.00 96.94 98 ASP A CA 1
ATOM 766 C C . ASP A 1 98 ? -6.508 -11.462 9.334 1.00 96.94 98 ASP A C 1
ATOM 768 O O . ASP A 1 98 ? -6.201 -11.485 10.519 1.00 96.94 98 ASP A O 1
ATOM 772 N N . GLU A 1 99 ? -5.825 -12.157 8.422 1.00 97.06 99 GLU A N 1
ATOM 773 C CA . GLU A 1 99 ? -4.627 -12.934 8.757 1.00 97.06 99 GLU A CA 1
ATOM 774 C C . GLU A 1 99 ? -3.374 -12.059 8.920 1.00 97.06 99 GLU A C 1
ATOM 776 O O . GLU A 1 99 ? -2.391 -12.517 9.507 1.00 97.06 99 GLU A O 1
ATOM 781 N N . VAL A 1 100 ? -3.370 -10.837 8.369 1.00 94.44 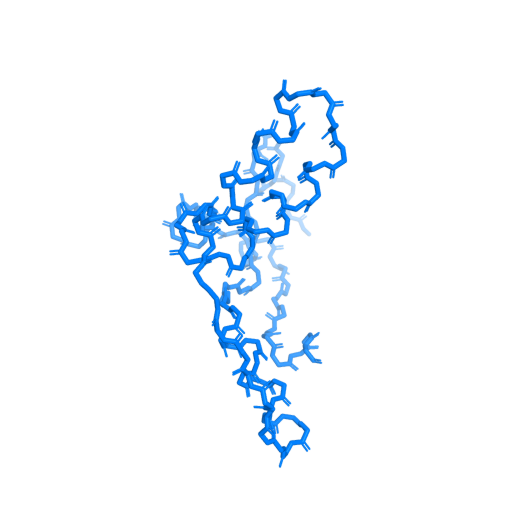100 VAL A N 1
ATOM 782 C CA . VAL A 1 100 ? -2.174 -9.974 8.324 1.00 94.44 100 VAL A CA 1
ATOM 783 C C . VAL A 1 100 ? -2.270 -8.696 9.157 1.00 94.44 100 VAL A C 1
ATOM 785 O O . VAL A 1 100 ? -1.237 -8.067 9.392 1.00 94.44 100 VAL A O 1
ATOM 788 N N . ILE A 1 101 ? -3.482 -8.290 9.538 1.00 91.44 101 ILE A N 1
ATOM 789 C CA . ILE A 1 101 ? -3.749 -7.191 10.479 1.00 91.44 101 ILE A CA 1
ATOM 790 C C . ILE A 1 101 ? -3.702 -7.744 11.895 1.00 91.44 101 ILE A C 1
ATOM 792 O O . ILE A 1 101 ? -3.050 -7.091 12.742 1.00 91.44 101 ILE A O 1
#

InterPro domains:
  IPR051609 NmrA-type/Isoflavone reductase-like domain-containing protein [PTHR47706] (3-100)

Mean predicted aligned error: 4.44 Å

Nearest PDB structures (foldseek):
  6zdq-assembly1_A  TM=3.536E-01  e=4.894E+00  Candida albicans SC5314

Radius of gyration: 18.11 Å; Cα contacts (8 Å, |Δi|>4): 84; chains: 1; bounding box: 29×49×40 Å

Secondary structure (DSSP, 8-state):
--GGGTTTS--B--S----HHHHHHHHHHHHTS--------SHHHHHHHHHHHHTT-GGGHHHHHHHHHH-SS--S--HHHHS-B-HHHHT-----HHHH-

Solvent-accessible surface area (backbone atoms only — not comparable to full-atom values): 6551 Å² total; per-residue (Å²): 130,68,62,88,81,54,64,97,54,92,81,46,73,68,58,75,87,85,50,65,66,57,53,51,52,50,50,27,62,75,73,70,49,85,75,90,80,87,87,78,79,42,65,67,57,49,54,53,28,48,52,40,30,78,72,67,42,62,71,28,50,57,56,52,56,56,40,43,74,64,41,88,60,95,66,64,81,58,54,83,83,75,46,75,64,36,34,73,84,67,72,45,84,64,64,55,70,82,78,74,109

Foldseek 3Di:
DDCVLPPPDDADADLDDDAPVVLQVLVCVVVVHHDDDDDDACVVLCVVLVVCVVVPVVVSVVSVVVCCRHHPDVNYDDCVVPHDHCCVVVVHHHDDSNRPD